Protein AF-E9GYD7-F1 (afdb_monomer)

Nearest PDB structures (foldseek):
  4jlr-assembly1_S  TM=3.381E-01  e=4.283E+00  unclassified

Organism: Daphnia pulex (NCBI:txid6669)

Foldseek 3Di:
DDDDDPPVPPPDVPDQQNVVLVVLVVVLVVCLVVLVLPVLQVLLVVLPDDDDPVPPRYDNVSSNVSSVSSNVSSVVSVVVVVVVVVVVD

Sequence (89 aa):
GIWRIPINEIDRPGCFASHMGRSAALLLDVLRETRDHRLLMELALALQPEPEPDKKYLFDSEREQQASLALSLMVQVLRSRLQEIKDSS

Mean predicted aligned error: 7.42 Å

pLDDT: mean 87.64, std 15.69, range [42.25, 98.38]

Secondary structure (DSSP, 8-state):
------GGG---TT-HHHHHHHHHHHHHHHHHHHT-HHHHHHHHHHHSSPPPGGG--S-HHHHHHHHHHHHHHHHHHHHHHHHHHHHT-

InterPro domains:
  IPR033053 Histone transcription regulator 3/CABIN1 [PTHR15502] (1-86)

Solvent-accessible surface area (backbone atoms only — not comparable to full-atom values): 5154 Å² total; per-residue (Å²): 131,86,86,73,76,66,74,91,72,64,89,51,94,82,41,70,35,62,52,42,46,51,52,54,51,51,48,51,54,50,35,60,74,70,53,39,41,66,60,24,45,53,50,17,62,67,35,62,61,86,63,57,86,94,62,62,51,46,52,70,69,57,32,51,51,50,16,54,49,26,45,52,50,23,54,50,45,51,53,53,52,54,48,54,53,60,77,73,105

Structure (mmCIF, N/CA/C/O backbone):
data_AF-E9GYD7-F1
#
_entry.id   AF-E9GYD7-F1
#
loop_
_atom_site.group_PDB
_atom_site.id
_atom_site.type_symbol
_atom_site.label_atom_id
_atom_site.label_alt_id
_ato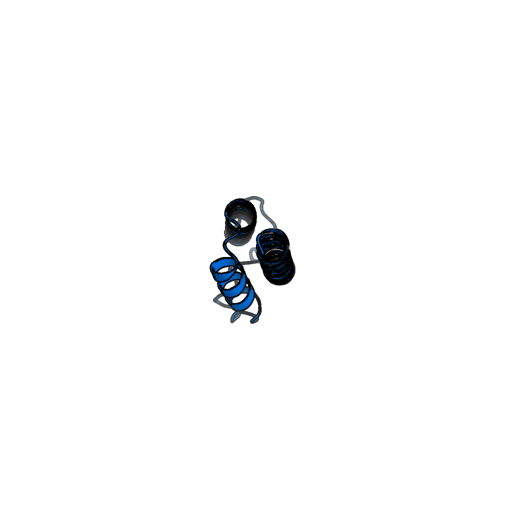m_site.label_comp_id
_atom_site.label_asym_id
_atom_site.label_entity_id
_atom_site.label_seq_id
_atom_site.pdbx_PDB_ins_code
_atom_site.Cartn_x
_atom_site.Cartn_y
_atom_site.Cartn_z
_atom_site.occupancy
_atom_site.B_iso_or_equiv
_atom_site.auth_seq_id
_atom_site.auth_comp_id
_atom_site.auth_asym_id
_atom_site.auth_atom_id
_atom_site.pdbx_PDB_model_num
ATOM 1 N N . GLY A 1 1 ? 29.000 8.980 -33.183 1.00 47.72 1 GLY A N 1
ATOM 2 C CA . GLY A 1 1 ? 28.261 7.801 -32.695 1.00 47.72 1 GLY A CA 1
ATOM 3 C C . GLY A 1 1 ? 27.088 8.292 -31.885 1.00 47.72 1 GLY A C 1
ATOM 4 O O . GLY A 1 1 ? 27.281 9.168 -31.057 1.00 47.72 1 GLY A O 1
ATOM 5 N N . ILE A 1 2 ? 25.882 7.817 -32.183 1.00 42.25 2 ILE A N 1
ATOM 6 C CA . ILE A 1 2 ? 24.670 8.219 -31.461 1.00 42.25 2 ILE A CA 1
ATOM 7 C C . ILE A 1 2 ? 24.709 7.529 -30.097 1.00 42.25 2 ILE A C 1
ATOM 9 O O . ILE A 1 2 ? 24.636 6.303 -30.030 1.00 42.25 2 ILE A O 1
ATOM 13 N N . TRP A 1 3 ? 24.857 8.308 -29.028 1.00 59.78 3 TRP A N 1
ATOM 14 C CA . TRP A 1 3 ? 24.693 7.823 -27.662 1.00 59.78 3 TRP A CA 1
ATOM 15 C C . TRP A 1 3 ? 23.216 7.460 -27.475 1.00 59.78 3 TRP A C 1
ATOM 17 O O . TRP A 1 3 ? 22.347 8.330 -27.521 1.00 59.78 3 TRP A O 1
ATOM 27 N N . ARG A 1 4 ? 22.911 6.162 -27.387 1.00 53.62 4 ARG A N 1
ATOM 28 C CA . ARG A 1 4 ? 21.556 5.674 -27.114 1.00 53.62 4 ARG A CA 1
ATOM 29 C C . ARG A 1 4 ? 21.438 5.458 -25.613 1.00 53.62 4 ARG A C 1
ATOM 31 O O . ARG A 1 4 ? 22.086 4.565 -25.078 1.00 53.62 4 ARG A O 1
ATOM 38 N N . ILE A 1 5 ? 20.615 6.274 -24.962 1.00 53.25 5 ILE A N 1
ATOM 39 C CA . ILE A 1 5 ? 20.184 6.041 -23.581 1.00 53.25 5 ILE A CA 1
ATOM 40 C C . ILE A 1 5 ? 19.442 4.694 -23.571 1.00 53.25 5 ILE A C 1
ATOM 42 O O . ILE A 1 5 ? 18.538 4.515 -24.398 1.00 53.25 5 ILE A O 1
ATOM 46 N N . PRO A 1 6 ? 19.822 3.725 -22.720 1.00 56.94 6 PRO A N 1
ATOM 47 C CA . PRO A 1 6 ? 19.102 2.465 -22.615 1.00 56.94 6 PRO A CA 1
ATOM 48 C C . PRO A 1 6 ? 17.643 2.752 -22.239 1.00 56.94 6 PRO A C 1
ATOM 50 O O . PRO A 1 6 ? 17.346 3.368 -21.221 1.00 56.94 6 PRO A 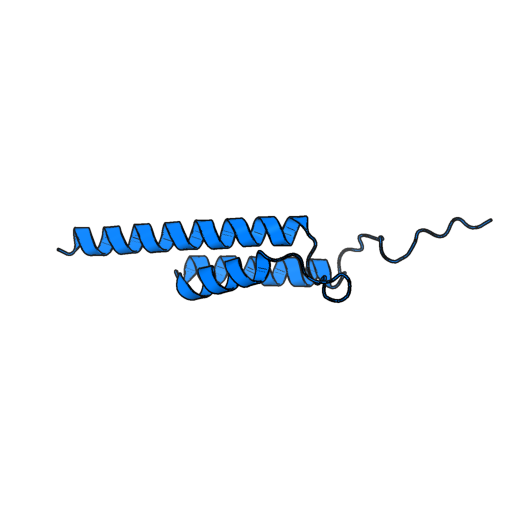O 1
ATOM 53 N N . ILE A 1 7 ? 16.720 2.327 -23.107 1.00 53.81 7 ILE A N 1
ATOM 54 C CA . ILE A 1 7 ? 15.275 2.619 -23.024 1.00 53.81 7 ILE A CA 1
ATOM 55 C C . ILE A 1 7 ? 14.655 2.151 -21.697 1.00 53.81 7 ILE A C 1
ATOM 57 O O . ILE A 1 7 ? 13.636 2.692 -21.276 1.00 53.81 7 ILE A O 1
ATOM 61 N N . ASN A 1 8 ? 15.298 1.204 -21.017 1.00 54.75 8 ASN A N 1
ATOM 62 C CA . ASN A 1 8 ? 14.835 0.633 -19.757 1.00 54.75 8 ASN A CA 1
ATOM 63 C C . ASN A 1 8 ? 14.940 1.604 -18.564 1.00 54.75 8 ASN A C 1
ATOM 65 O O . ASN A 1 8 ? 14.359 1.322 -17.525 1.00 54.75 8 ASN A O 1
ATOM 69 N N . GLU A 1 9 ? 15.643 2.734 -18.709 1.00 48.75 9 GLU A N 1
ATOM 70 C CA . GLU A 1 9 ? 15.843 3.736 -17.646 1.00 48.75 9 GLU A CA 1
ATOM 71 C C . GLU A 1 9 ? 15.141 5.072 -17.931 1.00 48.75 9 GLU A C 1
ATOM 73 O O . GLU A 1 9 ? 15.303 6.038 -17.187 1.00 48.75 9 GLU A O 1
ATOM 78 N N . ILE A 1 10 ? 14.364 5.174 -19.016 1.00 51.75 10 ILE A N 1
ATOM 79 C CA . ILE A 1 10 ? 13.666 6.426 -19.306 1.00 51.75 10 ILE A CA 1
ATOM 80 C C . ILE A 1 10 ? 12.411 6.485 -18.440 1.00 51.75 10 ILE A C 1
ATOM 82 O O . ILE A 1 10 ? 11.388 5.879 -18.761 1.00 51.75 10 ILE A O 1
ATOM 86 N N . ASP A 1 11 ? 12.521 7.268 -17.372 1.00 56.44 11 ASP A N 1
ATOM 87 C CA . ASP A 1 11 ? 11.476 7.717 -16.455 1.00 56.44 11 ASP A CA 1
ATOM 88 C C . ASP A 1 11 ? 10.403 8.528 -17.216 1.00 56.44 11 ASP A C 1
ATOM 90 O O . ASP A 1 11 ? 10.310 9.755 -17.154 1.00 56.44 11 ASP A O 1
ATOM 94 N N . ARG A 1 12 ? 9.642 7.851 -18.084 1.00 57.59 12 ARG A N 1
ATOM 95 C CA . ARG A 1 12 ? 8.521 8.458 -18.800 1.00 57.59 12 ARG A CA 1
ATOM 96 C C . ARG A 1 12 ? 7.312 8.454 -17.869 1.00 57.59 12 ARG A C 1
ATOM 98 O O . ARG A 1 12 ? 6.903 7.368 -17.449 1.00 57.59 12 ARG A O 1
ATOM 105 N N . PRO A 1 13 ? 6.662 9.606 -17.616 1.00 51.75 13 PRO A N 1
ATOM 106 C CA . PRO A 1 13 ? 5.345 9.599 -16.994 1.00 51.75 13 PRO A CA 1
ATOM 107 C C . PRO A 1 13 ? 4.406 8.713 -17.830 1.00 51.75 13 PRO A C 1
ATOM 109 O O . PRO A 1 13 ? 4.187 8.980 -19.011 1.00 51.75 13 PRO A O 1
ATOM 112 N N . GLY A 1 14 ? 3.907 7.631 -17.221 1.00 63.06 14 GLY A N 1
ATOM 113 C CA . GLY A 1 14 ? 3.071 6.619 -17.882 1.00 63.06 14 GLY A CA 1
ATOM 114 C C . GLY A 1 14 ? 3.717 5.241 -18.089 1.00 63.06 14 GLY A C 1
ATOM 115 O O . GLY A 1 14 ? 3.159 4.423 -18.818 1.00 63.06 14 GLY A O 1
ATOM 116 N N . CYS A 1 15 ? 4.876 4.944 -17.487 1.00 75.31 15 CYS A N 1
ATOM 117 C CA . CYS A 1 15 ? 5.389 3.572 -17.472 1.00 75.31 15 CYS A CA 1
ATOM 118 C C . CYS A 1 15 ? 4.537 2.674 -16.549 1.00 75.31 15 CYS A C 1
ATOM 120 O O . CYS A 1 15 ? 3.895 3.146 -15.607 1.00 75.31 15 CYS A O 1
ATOM 122 N N . PHE A 1 16 ? 4.515 1.366 -16.829 1.00 84.00 16 PHE A N 1
ATOM 123 C CA . PHE A 1 16 ? 3.717 0.392 -16.075 1.00 84.00 16 PHE A CA 1
ATOM 124 C C . PHE A 1 16 ? 3.982 0.470 -14.563 1.00 84.00 1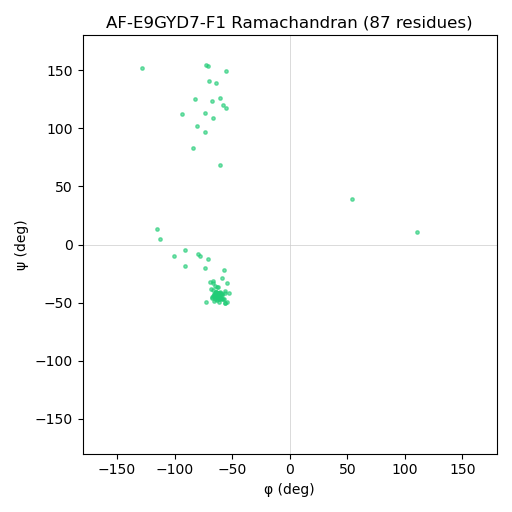6 PHE A C 1
ATOM 126 O O . PHE A 1 16 ? 3.035 0.490 -13.781 1.00 84.00 16 PHE A O 1
ATOM 133 N N . ALA A 1 17 ? 5.250 0.619 -14.160 1.00 86.69 17 ALA A N 1
ATOM 134 C CA . ALA A 1 17 ? 5.633 0.721 -12.755 1.00 86.69 17 ALA A CA 1
ATOM 135 C C . ALA A 1 17 ? 5.004 1.934 -12.052 1.00 86.69 17 ALA A C 1
ATOM 137 O O . ALA A 1 17 ? 4.433 1.783 -10.976 1.00 86.69 17 ALA A O 1
ATOM 138 N N . SER A 1 18 ? 4.991 3.110 -12.692 1.00 85.94 18 SER A N 1
ATOM 139 C CA . SER A 1 18 ? 4.317 4.293 -12.139 1.00 85.94 18 SER A CA 1
ATOM 140 C C . SER A 1 18 ? 2.807 4.093 -11.974 1.00 85.94 18 SER A C 1
ATOM 142 O O . SER A 1 18 ? 2.214 4.598 -11.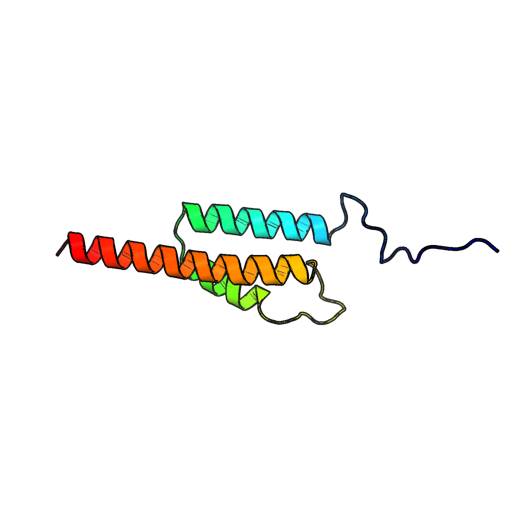022 1.00 85.94 18 SER A O 1
ATOM 144 N N . HIS A 1 19 ? 2.156 3.381 -12.901 1.00 88.38 19 HIS A N 1
ATOM 145 C CA . HIS A 1 19 ? 0.731 3.063 -12.777 1.00 88.38 19 HIS A CA 1
ATOM 146 C C . HIS A 1 19 ? 0.472 2.106 -11.613 1.00 88.38 19 HIS A C 1
ATOM 148 O O . HIS A 1 19 ? -0.419 2.365 -10.807 1.00 88.38 19 HIS A O 1
ATOM 154 N N . MET A 1 20 ? 1.285 1.058 -11.486 1.00 92.25 20 MET A N 1
ATOM 155 C CA . MET A 1 20 ? 1.197 0.111 -10.377 1.00 92.25 20 MET A CA 1
ATOM 156 C C . MET A 1 20 ? 1.443 0.786 -9.026 1.00 92.25 20 MET A C 1
ATOM 158 O O . MET A 1 20 ? 0.683 0.542 -8.090 1.00 92.25 20 MET A O 1
ATOM 162 N N . GLY A 1 21 ? 2.427 1.688 -8.940 1.00 92.25 21 GLY A N 1
ATOM 163 C CA . GLY A 1 21 ? 2.706 2.474 -7.737 1.00 92.25 21 GLY A CA 1
ATOM 164 C C . GLY A 1 21 ? 1.484 3.270 -7.289 1.00 92.25 21 GLY A C 1
ATOM 165 O O . GLY A 1 21 ? 1.073 3.187 -6.131 1.00 92.25 21 GLY A O 1
ATOM 166 N N . ARG A 1 22 ? 0.817 3.955 -8.226 1.00 92.81 22 ARG A N 1
ATOM 167 C CA . ARG A 1 22 ? -0.433 4.687 -7.952 1.00 92.81 22 ARG A CA 1
ATOM 168 C C . ARG A 1 22 ? -1.583 3.767 -7.550 1.00 92.81 22 ARG A C 1
ATOM 170 O O . ARG A 1 22 ? -2.327 4.108 -6.636 1.00 92.81 22 ARG A O 1
ATOM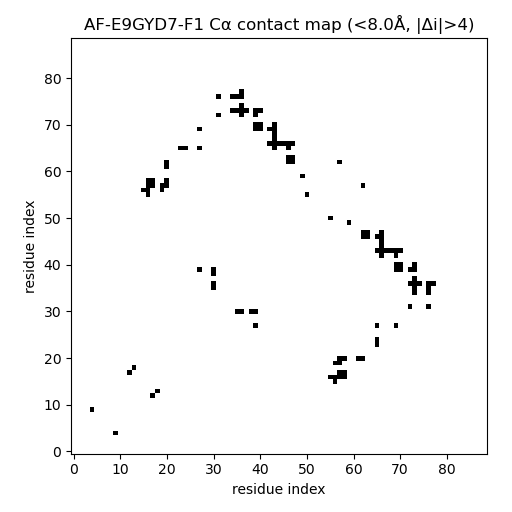 177 N N . SER A 1 23 ? -1.738 2.616 -8.204 1.00 94.25 23 SER A N 1
ATOM 178 C CA . SER A 1 23 ? -2.777 1.640 -7.856 1.00 94.25 23 SER A CA 1
ATOM 179 C C . SER A 1 23 ? -2.581 1.060 -6.452 1.00 94.25 23 SER A C 1
ATOM 181 O O . SER A 1 23 ? -3.552 0.938 -5.708 1.00 94.25 23 SER A O 1
ATOM 183 N N . ALA A 1 24 ? -1.343 0.756 -6.057 1.00 95.31 24 ALA A N 1
ATOM 184 C CA . ALA A 1 24 ? -1.024 0.285 -4.711 1.00 95.31 24 ALA A CA 1
ATOM 185 C C . ALA A 1 24 ? -1.225 1.380 -3.646 1.00 95.31 24 ALA A C 1
ATOM 187 O O . ALA A 1 24 ? -1.757 1.103 -2.571 1.00 95.31 24 ALA A O 1
ATOM 188 N N . ALA A 1 25 ? -0.883 2.635 -3.959 1.00 96.12 25 ALA A N 1
ATOM 189 C CA . ALA A 1 25 ? -1.153 3.774 -3.080 1.00 96.12 25 ALA A CA 1
ATOM 190 C C . ALA A 1 25 ? -2.661 3.995 -2.869 1.00 96.12 25 ALA A C 1
ATOM 192 O O . ALA A 1 25 ? -3.108 4.146 -1.736 1.00 96.12 25 ALA A O 1
ATOM 193 N N . LEU A 1 26 ? -3.459 3.930 -3.941 1.00 97.69 26 LEU A N 1
ATOM 194 C CA . LEU A 1 26 ? -4.918 4.020 -3.855 1.00 97.69 26 LEU A CA 1
ATOM 195 C C . LEU A 1 26 ? -5.497 2.900 -2.979 1.00 97.69 26 LEU A C 1
ATOM 197 O O . LEU A 1 26 ? -6.378 3.146 -2.159 1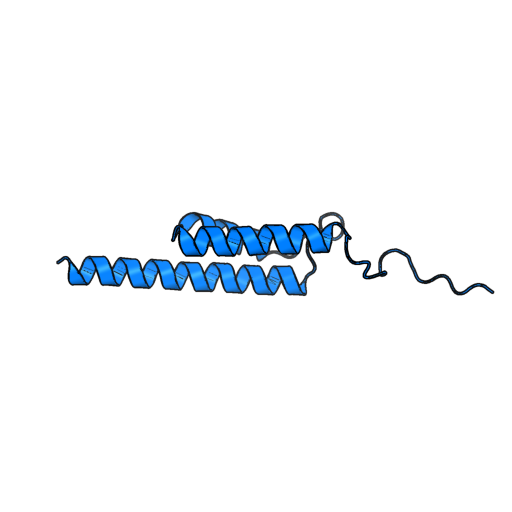.00 97.69 26 LEU A O 1
ATOM 201 N N . LEU A 1 27 ? -4.997 1.669 -3.133 1.00 97.75 27 LEU A N 1
ATOM 202 C CA . LEU A 1 27 ? -5.414 0.555 -2.287 1.00 97.75 27 LEU A CA 1
ATOM 203 C C . LEU A 1 27 ? -5.128 0.852 -0.808 1.00 97.75 27 LEU A C 1
ATOM 205 O O . LEU A 1 27 ? -6.003 0.637 0.024 1.00 97.75 27 LEU A O 1
ATOM 209 N N . LEU A 1 28 ? -3.955 1.399 -0.473 1.00 98.00 28 LEU A N 1
ATOM 210 C CA . LEU A 1 28 ? -3.634 1.803 0.901 1.00 98.00 28 LEU A CA 1
ATOM 211 C C . LEU A 1 28 ? -4.613 2.838 1.460 1.00 98.00 28 LEU A C 1
ATOM 213 O O . LEU A 1 28 ? -5.044 2.699 2.606 1.00 98.00 28 LEU A O 1
ATOM 217 N N . ASP A 1 29 ? -4.987 3.841 0.664 1.00 97.94 29 ASP A N 1
ATOM 218 C CA . ASP A 1 29 ? -5.969 4.849 1.070 1.00 97.94 29 ASP A CA 1
ATOM 219 C C . ASP A 1 29 ? -7.337 4.215 1.356 1.00 97.94 29 ASP A C 1
ATOM 221 O O . ASP A 1 29 ? -7.907 4.445 2.426 1.00 97.94 29 ASP A O 1
ATOM 225 N N . VAL A 1 30 ? -7.818 3.339 0.468 1.00 98.25 30 VAL A N 1
ATOM 226 C CA . VAL A 1 30 ? -9.082 2.609 0.662 1.00 98.25 30 VAL A CA 1
ATOM 227 C C . VAL A 1 30 ? -9.030 1.742 1.920 1.00 98.25 30 VAL A C 1
ATOM 229 O O . VAL A 1 30 ? -9.958 1.768 2.724 1.00 98.25 30 VAL A O 1
ATOM 232 N N . LEU A 1 31 ? -7.948 0.988 2.128 1.00 98.12 31 LEU A N 1
ATOM 233 C CA . LEU A 1 31 ? -7.802 0.113 3.294 1.00 98.12 31 LEU A CA 1
ATOM 234 C C . LEU A 1 31 ? -7.695 0.893 4.613 1.00 98.12 31 LEU A C 1
ATOM 236 O O . LEU A 1 31 ? -8.182 0.431 5.649 1.00 98.12 31 LEU A O 1
ATOM 240 N N . ARG A 1 32 ? -7.089 2.087 4.588 1.00 96.75 32 ARG A N 1
ATOM 241 C CA . ARG A 1 32 ? -7.080 3.011 5.729 1.00 96.75 32 ARG A CA 1
ATOM 242 C C . ARG A 1 32 ? -8.496 3.468 6.065 1.00 96.75 32 ARG A C 1
ATOM 244 O O . ARG A 1 32 ? -8.874 3.432 7.234 1.00 96.75 32 ARG A O 1
ATOM 251 N N . GLU A 1 33 ? -9.261 3.889 5.063 1.00 97.44 33 GLU A N 1
ATOM 252 C CA . GLU A 1 33 ? -10.627 4.396 5.239 1.00 97.44 33 GLU A CA 1
ATOM 253 C C . GLU A 1 33 ? -11.589 3.310 5.727 1.00 97.44 33 GLU A C 1
ATOM 255 O O . GLU A 1 33 ? -12.360 3.535 6.659 1.00 97.44 33 GLU A O 1
ATOM 260 N N . THR A 1 34 ? -11.501 2.102 5.166 1.00 97.88 34 THR A N 1
ATOM 261 C CA . THR A 1 34 ? -12.322 0.953 5.584 1.00 97.88 34 THR A CA 1
ATOM 262 C C . THR A 1 34 ? -11.826 0.295 6.871 1.00 97.88 34 THR A C 1
ATOM 264 O O . THR A 1 34 ? -12.522 -0.540 7.454 1.00 97.88 34 THR A O 1
ATOM 267 N N . ARG A 1 35 ? -10.634 0.677 7.350 1.00 97.38 35 ARG A N 1
ATOM 268 C CA . ARG A 1 35 ? -9.965 0.115 8.532 1.00 97.38 35 ARG A CA 1
ATOM 269 C C . ARG A 1 35 ? -9.823 -1.410 8.436 1.00 97.38 35 ARG A C 1
ATOM 271 O O . ARG A 1 35 ? -9.978 -2.120 9.441 1.00 97.38 35 ARG A O 1
ATOM 278 N N . ASP A 1 36 ? -9.527 -1.928 7.245 1.00 97.69 36 ASP A N 1
ATOM 279 C CA . ASP A 1 36 ? -9.318 -3.358 7.002 1.00 97.69 36 ASP A CA 1
ATOM 280 C C . ASP A 1 36 ? -7.875 -3.771 7.335 1.00 97.69 36 ASP A C 1
ATOM 282 O O . ASP A 1 36 ? -6.981 -3.853 6.494 1.00 97.69 36 ASP A O 1
ATOM 286 N N . HIS A 1 37 ? -7.643 -4.029 8.622 1.00 96.44 37 HIS A N 1
ATOM 287 C CA . HIS A 1 37 ? -6.351 -4.477 9.148 1.00 96.44 37 HIS A CA 1
ATOM 288 C C . HIS A 1 37 ? -5.840 -5.786 8.529 1.00 96.44 37 HIS A C 1
ATOM 290 O O . HIS A 1 37 ? -4.628 -5.982 8.471 1.00 96.44 37 HIS A O 1
ATOM 296 N N . ARG A 1 38 ? -6.725 -6.684 8.080 1.00 97.62 38 ARG A N 1
ATOM 297 C CA . ARG A 1 38 ? -6.304 -7.969 7.515 1.00 97.62 38 ARG A CA 1
ATOM 298 C C . ARG A 1 38 ? -5.693 -7.756 6.138 1.00 97.62 38 ARG A C 1
ATOM 300 O O . ARG A 1 38 ? -4.578 -8.210 5.901 1.00 97.62 38 ARG A O 1
ATOM 307 N N . LEU A 1 39 ? -6.381 -7.018 5.272 1.00 98.00 39 LEU A N 1
ATOM 308 C CA . LEU A 1 39 ? -5.847 -6.694 3.953 1.00 98.00 39 LEU A CA 1
ATOM 309 C C . LEU A 1 39 ? -4.619 -5.777 4.036 1.00 98.00 39 LEU A C 1
ATOM 311 O O . LEU A 1 39 ? -3.712 -5.922 3.223 1.00 98.00 39 LEU A O 1
ATOM 315 N N . LEU A 1 40 ? -4.525 -4.896 5.041 1.00 98.31 40 LEU A N 1
ATOM 316 C CA . LEU A 1 40 ? -3.295 -4.129 5.295 1.00 98.31 40 LEU A CA 1
ATOM 317 C C . LEU A 1 40 ? -2.099 -5.043 5.608 1.00 98.31 40 LEU A C 1
ATOM 319 O O . LEU A 1 40 ? -1.003 -4.796 5.109 1.00 98.31 40 LEU A O 1
ATOM 323 N N . MET A 1 41 ? -2.302 -6.109 6.392 1.00 98.00 41 MET A N 1
ATOM 324 C CA . MET A 1 41 ? -1.258 -7.102 6.671 1.00 98.00 41 MET A CA 1
ATOM 325 C C . MET A 1 41 ? -0.860 -7.875 5.413 1.00 98.00 41 MET A C 1
ATOM 327 O O . MET A 1 41 ? 0.325 -8.013 5.119 1.00 98.00 41 MET A O 1
ATOM 331 N N . GLU A 1 42 ? -1.846 -8.377 4.667 1.00 98.06 42 GLU A N 1
ATOM 332 C CA . GLU A 1 42 ? -1.613 -9.138 3.436 1.00 98.06 42 GLU A CA 1
ATOM 333 C C . GLU A 1 42 ? -0.858 -8.286 2.401 1.00 98.06 42 GLU A C 1
ATOM 335 O O . GLU A 1 42 ? 0.108 -8.759 1.801 1.00 98.06 42 GLU A O 1
ATOM 340 N N . LEU A 1 43 ? -1.217 -7.004 2.266 1.00 97.38 43 LEU A N 1
ATOM 341 C CA . LEU A 1 43 ? -0.517 -6.054 1.403 1.00 97.38 43 LEU A CA 1
ATOM 342 C C . LEU A 1 43 ? 0.923 -5.796 1.868 1.00 97.38 43 LEU A C 1
ATOM 344 O O . LEU A 1 43 ? 1.838 -5.817 1.046 1.00 97.38 43 LEU A O 1
ATOM 348 N N . ALA A 1 44 ? 1.147 -5.593 3.170 1.00 97.25 44 ALA A N 1
ATOM 349 C CA . ALA A 1 44 ? 2.492 -5.406 3.715 1.00 97.25 44 ALA A CA 1
ATOM 350 C C . ALA A 1 44 ? 3.394 -6.616 3.418 1.00 97.25 44 ALA A C 1
ATOM 352 O O . ALA A 1 44 ? 4.514 -6.449 2.937 1.00 97.25 44 ALA A O 1
ATOM 353 N N . LEU A 1 45 ? 2.886 -7.830 3.650 1.00 96.44 45 LEU A N 1
ATOM 354 C CA . LEU A 1 45 ? 3.609 -9.077 3.393 1.00 96.44 45 LEU A CA 1
ATOM 355 C C . LEU A 1 45 ? 3.890 -9.299 1.904 1.00 96.44 45 LEU A C 1
ATOM 357 O O . LEU A 1 45 ? 4.950 -9.815 1.563 1.00 96.44 45 LEU A O 1
ATOM 361 N N . ALA A 1 46 ? 2.969 -8.908 1.023 1.00 95.31 46 ALA A N 1
ATOM 362 C CA . ALA A 1 46 ? 3.157 -9.027 -0.420 1.00 95.31 46 ALA A CA 1
ATOM 363 C C . ALA A 1 46 ? 4.224 -8.060 -0.962 1.00 95.31 46 ALA A C 1
ATOM 365 O O . ALA A 1 46 ? 4.914 -8.391 -1.923 1.00 95.31 46 ALA A O 1
ATOM 366 N N . LEU A 1 47 ? 4.366 -6.879 -0.352 1.00 95.56 47 LEU A N 1
ATOM 367 C CA . LEU A 1 47 ? 5.320 -5.847 -0.776 1.00 95.56 47 LEU A CA 1
ATOM 368 C C . LEU A 1 47 ? 6.693 -5.959 -0.094 1.00 95.56 47 LEU A C 1
ATOM 370 O O . LEU A 1 47 ? 7.662 -5.380 -0.575 1.00 95.56 47 LEU A O 1
ATOM 374 N N . GLN A 1 48 ? 6.800 -6.676 1.023 1.00 94.00 48 GLN A N 1
ATOM 375 C CA . GLN A 1 48 ? 8.052 -6.812 1.765 1.00 94.00 48 GLN A CA 1
ATOM 376 C C . GLN A 1 48 ? 9.178 -7.556 1.014 1.00 94.00 48 GLN A C 1
ATOM 378 O O . GLN A 1 48 ? 10.309 -7.068 1.055 1.00 94.00 48 GLN A O 1
ATOM 383 N N . PRO A 1 49 ? 8.947 -8.718 0.369 1.00 94.38 49 PRO A N 1
ATOM 384 C CA . PRO A 1 49 ? 10.014 -9.416 -0.335 1.00 94.38 49 PRO A CA 1
ATOM 385 C C . PRO A 1 49 ? 10.434 -8.649 -1.590 1.00 94.38 49 PRO A C 1
ATOM 387 O O . PRO A 1 49 ? 9.599 -8.121 -2.328 1.00 94.38 49 PRO A O 1
ATOM 390 N N . GLU A 1 50 ? 11.739 -8.626 -1.864 1.00 91.44 50 GLU A N 1
ATOM 391 C CA . GLU A 1 50 ? 12.220 -8.153 -3.157 1.00 91.44 50 GLU A CA 1
ATOM 392 C C . GLU A 1 50 ? 11.776 -9.148 -4.247 1.00 91.44 50 GLU A C 1
ATOM 394 O O . GLU A 1 50 ? 12.069 -10.344 -4.141 1.00 91.44 50 GLU A O 1
ATOM 399 N N . PRO A 1 51 ? 11.043 -8.697 -5.279 1.00 90.19 51 PRO A N 1
ATOM 400 C CA . PRO A 1 51 ? 10.639 -9.559 -6.375 1.00 90.19 51 PRO A CA 1
ATOM 401 C C . PRO A 1 51 ? 11.833 -9.884 -7.279 1.00 90.19 51 PRO A C 1
ATOM 403 O O . PRO A 1 51 ? 12.781 -9.105 -7.405 1.00 90.19 51 PRO A O 1
ATOM 406 N N . GLU A 1 52 ? 11.750 -11.023 -7.967 1.00 90.12 52 GLU A N 1
ATOM 407 C CA . GLU A 1 52 ? 12.702 -11.377 -9.022 1.00 90.12 52 GLU A CA 1
ATOM 408 C C . GLU A 1 52 ? 12.764 -10.265 -10.095 1.00 90.12 52 GLU A C 1
ATOM 410 O O . GLU A 1 52 ? 11.759 -9.583 -10.329 1.00 90.12 52 GLU A O 1
ATOM 415 N N . PRO A 1 53 ? 13.916 -10.054 -10.762 1.00 83.12 53 PRO A N 1
ATOM 416 C CA . PRO A 1 53 ? 14.092 -8.944 -11.703 1.00 83.12 53 PRO A CA 1
ATOM 417 C C . PRO A 1 53 ? 13.037 -8.862 -12.821 1.00 83.12 53 PRO A C 1
ATOM 419 O O . PRO A 1 53 ? 12.670 -7.767 -13.238 1.00 83.12 53 PRO A O 1
ATOM 422 N N . ASP A 1 54 ? 12.523 -10.000 -13.287 1.00 84.62 54 ASP A N 1
ATOM 423 C CA . ASP A 1 54 ? 11.475 -10.119 -14.312 1.00 84.62 54 ASP A CA 1
ATOM 424 C C . ASP A 1 54 ? 10.049 -9.874 -13.776 1.00 84.62 54 ASP A C 1
ATOM 426 O O . ASP A 1 54 ? 9.101 -9.749 -14.553 1.00 84.62 54 ASP A O 1
ATOM 430 N N . LYS A 1 55 ? 9.899 -9.757 -12.453 1.00 84.81 55 LYS A N 1
ATOM 431 C CA . LYS A 1 55 ? 8.640 -9.527 -11.726 1.00 84.81 55 LYS A CA 1
ATOM 432 C C . LYS A 1 55 ? 8.616 -8.171 -11.009 1.00 84.81 55 LYS A C 1
ATOM 434 O O . LYS A 1 55 ? 7.752 -7.926 -10.164 1.00 84.81 55 LYS A O 1
ATOM 439 N N . LYS A 1 56 ? 9.549 -7.265 -11.325 1.00 87.56 56 LYS A N 1
ATOM 440 C CA . LYS A 1 56 ? 9.561 -5.894 -10.794 1.00 87.56 56 LYS A CA 1
ATOM 441 C C . LYS A 1 56 ? 8.463 -5.055 -11.452 1.00 87.56 56 LYS A C 1
ATOM 443 O O . LYS A 1 56 ? 8.623 -4.514 -12.542 1.00 87.56 56 LYS A O 1
ATOM 448 N N . TYR A 1 57 ? 7.333 -4.954 -10.756 1.00 87.62 57 TYR A N 1
ATOM 449 C CA . TYR A 1 57 ? 6.173 -4.151 -11.162 1.00 87.62 57 TYR A CA 1
ATOM 450 C C . TYR A 1 57 ? 6.074 -2.802 -10.447 1.00 87.62 57 TYR A C 1
ATOM 452 O O . TYR A 1 57 ? 5.245 -1.983 -10.819 1.00 87.62 57 TYR A O 1
ATOM 460 N N . LEU A 1 58 ? 6.894 -2.580 -9.423 1.00 89.94 58 LEU A N 1
ATOM 461 C CA . LEU A 1 58 ? 6.978 -1.353 -8.637 1.00 89.94 58 LEU A CA 1
ATOM 462 C C . LEU A 1 58 ? 8.436 -0.913 -8.589 1.00 89.94 58 LEU A C 1
ATOM 464 O O . LEU A 1 58 ? 9.333 -1.759 -8.630 1.00 89.94 58 LEU A O 1
ATOM 468 N N . PHE A 1 59 ? 8.670 0.390 -8.449 1.00 91.12 59 PHE A N 1
ATOM 469 C CA . PHE A 1 59 ? 9.996 0.864 -8.074 1.00 91.12 59 PHE A CA 1
ATOM 470 C C . PHE A 1 59 ? 10.335 0.358 -6.670 1.00 91.12 59 PHE A C 1
ATOM 472 O O . PHE A 1 59 ? 9.478 0.356 -5.787 1.00 91.12 59 PHE A O 1
ATOM 479 N N . ASP A 1 60 ? 11.582 -0.069 -6.461 1.00 90.62 60 ASP A N 1
ATOM 480 C CA . ASP A 1 60 ? 12.009 -0.666 -5.189 1.00 90.62 60 ASP A CA 1
ATOM 481 C C . ASP A 1 60 ? 11.742 0.281 -4.006 1.00 90.62 60 ASP A C 1
ATOM 483 O O . ASP A 1 60 ? 11.187 -0.132 -2.988 1.00 90.62 60 ASP A O 1
ATOM 487 N N . SER A 1 61 ? 12.020 1.575 -4.193 1.00 91.75 61 SER A N 1
ATOM 488 C CA . SER A 1 61 ? 11.748 2.620 -3.203 1.00 91.75 61 SER A CA 1
ATOM 489 C C . SER A 1 61 ? 10.259 2.775 -2.884 1.00 91.75 61 SER A C 1
ATOM 491 O O . SER A 1 61 ? 9.892 2.881 -1.715 1.00 91.75 61 SER A O 1
ATOM 493 N N . GLU A 1 62 ? 9.388 2.773 -3.898 1.00 93.19 62 GLU A N 1
ATOM 494 C CA . GLU A 1 62 ? 7.937 2.868 -3.702 1.00 93.19 62 GLU A CA 1
ATOM 495 C C . GLU A 1 62 ? 7.394 1.624 -2.999 1.00 93.19 62 GLU A C 1
ATOM 497 O O . GLU A 1 62 ? 6.625 1.750 -2.047 1.00 93.19 62 GLU A O 1
ATOM 502 N N . ARG A 1 63 ? 7.830 0.430 -3.419 1.00 95.50 63 ARG A N 1
ATOM 503 C CA . ARG A 1 63 ? 7.433 -0.844 -2.809 1.00 95.50 63 ARG A CA 1
ATOM 504 C C . ARG A 1 63 ? 7.753 -0.854 -1.313 1.00 95.50 63 ARG A C 1
ATOM 506 O O . ARG A 1 63 ? 6.881 -1.162 -0.503 1.00 95.50 63 ARG A O 1
ATOM 513 N N . GLU A 1 64 ? 8.981 -0.499 -0.941 1.00 96.00 64 GLU A N 1
ATOM 514 C CA . GLU A 1 64 ? 9.430 -0.483 0.456 1.00 96.00 64 GLU A CA 1
ATOM 515 C C . GLU A 1 64 ? 8.665 0.541 1.301 1.00 96.00 64 GLU A C 1
ATOM 517 O O . GLU A 1 64 ? 8.230 0.238 2.418 1.00 96.00 64 GLU A O 1
ATOM 522 N N . GLN A 1 65 ? 8.441 1.741 0.757 1.00 96.88 65 GLN A N 1
ATOM 523 C CA . GLN A 1 65 ? 7.641 2.770 1.421 1.00 96.88 65 GLN A CA 1
ATOM 524 C C . GLN A 1 65 ? 6.199 2.304 1.644 1.00 96.88 65 GLN A C 1
ATOM 526 O O . GLN A 1 65 ? 5.667 2.448 2.746 1.00 96.88 65 GLN A O 1
ATOM 531 N N . GLN A 1 66 ? 5.578 1.710 0.625 1.00 96.62 66 GLN A N 1
ATOM 532 C CA . GLN A 1 66 ? 4.211 1.203 0.699 1.00 96.62 66 GLN A CA 1
ATOM 533 C C . GLN A 1 66 ? 4.085 0.023 1.670 1.00 96.62 66 GLN A C 1
ATOM 535 O O . GLN A 1 66 ? 3.128 -0.007 2.441 1.00 96.62 66 GLN A O 1
ATOM 540 N N . ALA A 1 67 ? 5.060 -0.893 1.718 1.00 97.81 67 ALA A N 1
ATOM 541 C CA . ALA A 1 67 ? 5.090 -1.992 2.688 1.00 97.81 67 ALA A CA 1
ATOM 542 C C . ALA A 1 67 ? 5.141 -1.476 4.139 1.00 97.81 67 ALA A C 1
ATOM 544 O O . ALA A 1 67 ? 4.365 -1.903 4.997 1.00 97.81 67 ALA A O 1
ATOM 545 N N . SER A 1 68 ? 6.027 -0.511 4.406 1.00 97.81 68 SER A N 1
ATOM 546 C CA . SER A 1 68 ? 6.172 0.111 5.728 1.00 97.81 68 SER A CA 1
ATOM 547 C C . SER A 1 68 ? 4.915 0.885 6.146 1.00 97.81 68 SER A C 1
ATOM 549 O O . SER A 1 68 ? 4.454 0.791 7.292 1.00 97.81 68 SER A O 1
ATOM 551 N N . LEU A 1 69 ? 4.309 1.611 5.202 1.00 98.06 69 LEU A N 1
ATOM 552 C CA . LEU A 1 69 ? 3.063 2.335 5.426 1.00 98.06 69 LEU A CA 1
ATOM 553 C C . LEU A 1 69 ? 1.897 1.379 5.712 1.00 98.06 69 LEU A C 1
ATOM 555 O O . LEU A 1 69 ? 1.164 1.603 6.676 1.00 98.06 69 LEU A O 1
ATOM 559 N N . ALA A 1 70 ? 1.759 0.297 4.941 1.00 98.38 70 ALA A N 1
ATOM 560 C CA . ALA A 1 70 ? 0.742 -0.736 5.145 1.00 98.38 70 ALA A CA 1
ATOM 561 C C . ALA A 1 70 ? 0.789 -1.301 6.573 1.00 98.38 70 ALA A C 1
ATOM 563 O O . ALA A 1 70 ? -0.222 -1.325 7.281 1.00 98.38 70 ALA A O 1
ATOM 564 N N . LEU A 1 71 ? 1.989 -1.675 7.032 1.00 97.88 71 LEU A N 1
ATOM 565 C CA . LEU A 1 71 ? 2.200 -2.216 8.372 1.00 97.88 71 LEU A CA 1
ATOM 566 C C . LEU A 1 71 ? 1.886 -1.181 9.462 1.00 97.88 71 LEU A C 1
ATOM 568 O O . LEU A 1 71 ? 1.233 -1.492 10.460 1.00 97.88 71 LEU A O 1
ATOM 572 N N . SER A 1 72 ? 2.310 0.068 9.261 1.00 98.25 72 SER A N 1
ATOM 573 C CA . SER A 1 72 ? 2.039 1.165 10.194 1.00 98.25 72 SER A CA 1
ATOM 574 C C . SER A 1 72 ? 0.539 1.430 10.340 1.00 98.25 72 SER A C 1
ATOM 576 O O . SER A 1 72 ? 0.039 1.552 11.461 1.00 98.25 72 SER A O 1
ATOM 578 N N . LEU A 1 73 ? -0.195 1.466 9.224 1.00 98.31 73 LEU A N 1
ATOM 579 C CA . LEU A 1 73 ? -1.648 1.630 9.206 1.00 98.31 73 LEU A CA 1
ATOM 580 C C . LEU A 1 73 ? -2.358 0.454 9.880 1.00 98.31 73 LEU A C 1
ATOM 582 O O . LEU A 1 73 ? -3.266 0.675 10.680 1.00 98.31 73 LEU A O 1
ATOM 586 N N . MET A 1 74 ? -1.918 -0.784 9.634 1.00 98.25 74 MET A N 1
ATOM 587 C CA . MET A 1 74 ? -2.465 -1.965 10.309 1.00 98.25 74 MET A CA 1
ATOM 588 C C . MET A 1 74 ? -2.359 -1.824 11.832 1.00 98.25 74 MET A C 1
ATOM 590 O O . MET A 1 74 ? -3.347 -2.005 12.547 1.00 98.25 74 MET A O 1
ATOM 594 N N . VAL A 1 75 ? -1.171 -1.473 12.336 1.00 98.12 75 VAL A N 1
ATOM 595 C CA . VAL A 1 75 ? -0.938 -1.291 13.774 1.00 98.12 75 VAL A CA 1
ATOM 596 C C . VAL A 1 75 ? -1.822 -0.177 14.337 1.00 98.12 75 VAL A C 1
ATOM 598 O O . VAL A 1 75 ? -2.385 -0.342 15.420 1.00 98.12 75 VAL A O 1
ATOM 601 N N . GLN A 1 76 ? -1.980 0.939 13.620 1.00 98.00 76 GLN A N 1
ATOM 602 C CA . GLN A 1 76 ? -2.873 2.028 14.030 1.00 98.00 76 GLN A CA 1
ATOM 603 C C . GLN A 1 76 ? -4.328 1.560 14.119 1.00 98.00 76 GLN A C 1
ATOM 605 O O . GLN A 1 76 ? -4.964 1.750 15.154 1.00 98.00 76 GLN A O 1
ATOM 610 N N . VAL A 1 77 ? -4.834 0.878 13.087 1.00 97.75 77 VAL A N 1
ATOM 611 C CA . VAL A 1 77 ? -6.203 0.345 13.064 1.00 97.75 77 VAL A CA 1
ATOM 612 C C . VAL A 1 77 ? -6.445 -0.606 14.234 1.00 97.75 77 VAL A C 1
ATOM 614 O O . VAL A 1 77 ? -7.464 -0.481 14.917 1.00 97.75 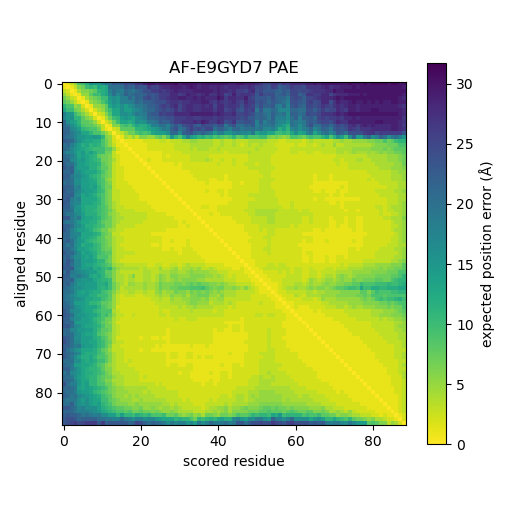77 VAL A O 1
ATOM 617 N N . LEU A 1 78 ? -5.518 -1.535 14.486 1.00 97.62 78 LEU A N 1
ATOM 618 C CA . LEU A 1 78 ? -5.618 -2.491 15.589 1.00 97.62 78 LEU A CA 1
ATOM 619 C C . LEU A 1 78 ? -5.608 -1.793 16.952 1.00 97.62 78 LEU A C 1
ATOM 621 O O . LEU A 1 78 ? -6.437 -2.111 17.801 1.00 97.62 78 LEU A O 1
ATOM 625 N N . ARG A 1 79 ? -4.721 -0.810 17.156 1.00 97.56 79 ARG A N 1
ATOM 626 C CA . ARG A 1 79 ? -4.683 -0.011 18.393 1.00 97.56 79 ARG A CA 1
ATOM 627 C C . ARG A 1 79 ? -5.998 0.719 18.632 1.00 97.56 79 ARG A C 1
ATOM 629 O O . ARG A 1 79 ? -6.523 0.655 19.738 1.00 97.56 79 ARG A O 1
ATOM 636 N N . SER A 1 80 ? -6.545 1.363 17.605 1.00 96.62 80 SER A N 1
ATOM 637 C CA . SER A 1 80 ? -7.820 2.069 17.719 1.00 96.62 80 SER A CA 1
ATOM 638 C C . SER A 1 80 ? -8.978 1.117 18.035 1.00 96.62 80 SER A C 1
ATOM 640 O O . SER A 1 80 ? -9.769 1.418 18.920 1.00 96.62 80 SER A O 1
ATOM 642 N N . ARG A 1 81 ? -9.036 -0.069 17.411 1.00 95.38 81 ARG A N 1
ATOM 643 C CA . ARG A 1 81 ? -10.044 -1.097 17.744 1.00 95.38 81 ARG A CA 1
ATOM 644 C C . ARG A 1 81 ? -9.922 -1.588 19.189 1.00 95.38 81 ARG A C 1
ATOM 646 O O . ARG A 1 81 ? -10.925 -1.762 19.869 1.00 95.38 81 ARG A O 1
ATOM 653 N N . LEU A 1 82 ? -8.698 -1.806 19.676 1.00 96.56 82 LEU A N 1
ATOM 654 C CA . LEU A 1 82 ? -8.472 -2.199 21.071 1.00 96.56 82 LEU A CA 1
ATOM 655 C C . LEU A 1 82 ? -8.926 -1.114 22.053 1.00 96.56 82 LEU A C 1
ATOM 657 O O . LEU A 1 82 ? -9.434 -1.449 23.119 1.00 96.56 82 LEU A O 1
ATOM 661 N N . GLN A 1 83 ? -8.746 0.163 21.708 1.00 96.75 83 GLN A N 1
ATOM 662 C CA . GLN A 1 83 ? -9.229 1.271 22.527 1.00 96.75 83 GLN A CA 1
ATOM 663 C C . GLN A 1 83 ? -10.763 1.321 22.551 1.00 96.75 83 GLN A C 1
ATOM 665 O O . GLN A 1 83 ? -11.337 1.367 23.629 1.00 96.75 83 GLN A O 1
ATOM 670 N N . GLU A 1 84 ? -11.419 1.188 21.395 1.00 95.69 84 GLU A N 1
ATOM 671 C CA . GLU A 1 84 ? -12.887 1.125 21.290 1.00 95.69 84 GLU A CA 1
ATOM 672 C C . GLU A 1 84 ? -13.480 -0.008 22.153 1.00 95.69 84 GLU A C 1
ATOM 674 O O . GLU A 1 84 ? -14.491 0.184 22.826 1.00 95.69 84 GLU A O 1
ATOM 679 N N . ILE A 1 85 ? -12.826 -1.176 22.189 1.00 95.88 85 ILE A N 1
ATOM 680 C CA . ILE A 1 85 ? -13.238 -2.311 23.034 1.00 95.88 85 ILE A CA 1
ATOM 681 C C . ILE A 1 85 ? -13.104 -1.976 24.525 1.00 95.88 85 ILE A C 1
ATOM 683 O O . ILE A 1 85 ? -14.001 -2.299 25.303 1.00 95.88 85 ILE A O 1
ATOM 687 N N . LYS A 1 86 ? -11.999 -1.335 24.926 1.00 95.00 86 LYS A N 1
ATOM 688 C CA . LYS A 1 86 ? -11.779 -0.916 26.319 1.00 95.00 86 LYS A CA 1
ATOM 689 C C . LYS A 1 86 ? -12.798 0.120 26.771 1.00 95.00 86 LYS A C 1
ATOM 691 O O . L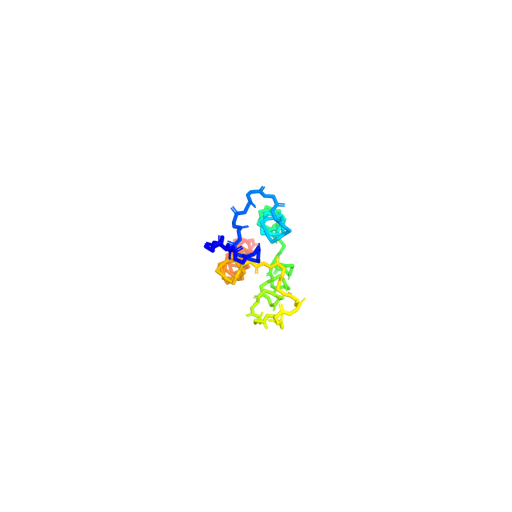YS A 1 86 ? -13.266 0.025 27.893 1.00 95.00 86 LYS A O 1
ATOM 696 N N . ASP A 1 87 ? -13.136 1.070 25.906 1.00 94.44 87 ASP A N 1
ATOM 697 C CA . ASP A 1 87 ? -14.089 2.137 26.222 1.00 94.44 87 ASP A CA 1
ATOM 698 C C . ASP A 1 87 ? -15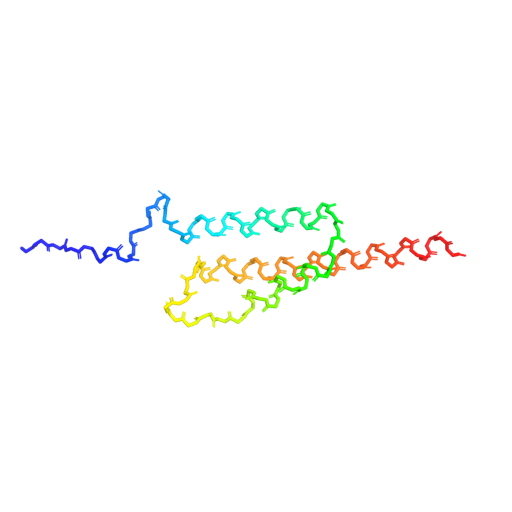.544 1.626 26.254 1.00 94.44 87 ASP A C 1
ATOM 700 O O . ASP A 1 87 ? -16.411 2.262 26.847 1.00 94.44 87 ASP A O 1
ATOM 704 N N . SER A 1 88 ? -15.813 0.477 25.622 1.00 85.62 88 SER A N 1
ATOM 705 C CA . SER A 1 88 ? -17.127 -0.185 25.607 1.00 85.62 88 SER A CA 1
ATOM 706 C C . SER A 1 88 ? -17.328 -1.200 26.745 1.00 85.62 88 SER A C 1
ATOM 708 O O . SER A 1 88 ? -18.412 -1.780 26.834 1.00 85.62 88 SER A O 1
ATOM 710 N N . SER A 1 89 ? -16.296 -1.462 27.558 1.00 67.12 89 SER A N 1
ATOM 711 C CA . SER A 1 89 ? -16.309 -2.416 28.684 1.00 67.12 89 SER A CA 1
ATOM 712 C C . SER A 1 89 ? -16.424 -1.691 30.020 1.00 67.12 89 SER A C 1
ATOM 714 O O . SER A 1 89 ? -17.120 -2.228 30.909 1.00 67.12 89 SER A O 1
#

Radius of gyration: 17.74 Å; Cα contacts (8 Å, |Δi|>4): 64; chains: 1; bounding box: 45×21×61 Å